Protein AF-A0A829H3F0-F1 (afdb_monomer_lite)

Organism: NCBI:txid1256208

Secondary structure (DSSP, 8-state):
--SEEEES-HHHHHHHHHHHHHTT---EEEEHHHHHTSS--GGG--PPPPPPGGGSS--

Radius of gyration: 17.2 Å; chains: 1; bounding box: 36×32×40 Å

Sequence (59 aa):
GAKVLISADPACLMNISGRFSRRQEKIKIMHIAEVLNHNVDPKRIKFHDPLPVEQEVRL

Foldseek 3Di:
DDQEDEEQDVVVQVVVVVVCVVVVNDHHYYYVVVVVVPDDDCVPDDDDDDDPPVPPPDD

pLDDT: mean 86.66, std 12.57, range [43.03, 96.81]

Structure (mmCIF, N/CA/C/O backbone):
data_AF-A0A829H3F0-F1
#
_entry.id   AF-A0A829H3F0-F1
#
loop_
_atom_site.group_PDB
_atom_site.id
_atom_site.type_symbol
_atom_site.label_atom_id
_atom_site.label_alt_id
_atom_site.label_comp_id
_atom_site.label_asym_id
_atom_site.label_entity_id
_atom_site.label_seq_id
_atom_site.pdbx_PDB_ins_code
_atom_site.Cartn_x
_atom_site.Cartn_y
_atom_site.Cartn_z
_atom_site.occupancy
_atom_site.B_iso_or_equiv
_atom_site.auth_seq_id
_atom_site.auth_comp_id
_atom_site.auth_asym_id
_atom_site.auth_atom_id
_atom_site.pdbx_PDB_model_num
ATOM 1 N N . GLY A 1 1 ? -17.542 -1.358 0.565 1.00 83.25 1 GLY A N 1
ATOM 2 C CA . GLY A 1 1 ? -16.552 -0.265 0.667 1.00 83.25 1 GLY A CA 1
ATOM 3 C C . GLY A 1 1 ? -15.142 -0.818 0.556 1.00 83.25 1 GLY A C 1
ATOM 4 O O . GLY A 1 1 ? -14.961 -2.008 0.802 1.00 83.25 1 GLY A O 1
ATOM 5 N N . ALA A 1 2 ? -14.171 0.016 0.178 1.00 91.44 2 ALA A N 1
ATOM 6 C CA . ALA A 1 2 ? -12.763 -0.374 0.061 1.00 91.44 2 ALA A CA 1
ATOM 7 C C . ALA A 1 2 ? -12.133 -0.710 1.429 1.00 91.44 2 ALA A C 1
ATOM 9 O O . ALA A 1 2 ? -12.586 -0.223 2.463 1.00 91.44 2 ALA A O 1
ATOM 10 N N . LYS A 1 3 ? -11.094 -1.555 1.428 1.00 91.69 3 LYS A N 1
ATOM 11 C CA . LYS A 1 3 ? -10.363 -1.989 2.639 1.00 91.69 3 LYS A CA 1
ATOM 12 C C . LYS A 1 3 ? -8.991 -1.330 2.796 1.00 91.69 3 LYS A C 1
ATOM 14 O O . LYS A 1 3 ? -8.461 -1.277 3.904 1.00 91.69 3 LYS A O 1
ATOM 19 N N . VAL A 1 4 ? -8.432 -0.844 1.690 1.00 93.50 4 VAL A N 1
ATOM 20 C CA 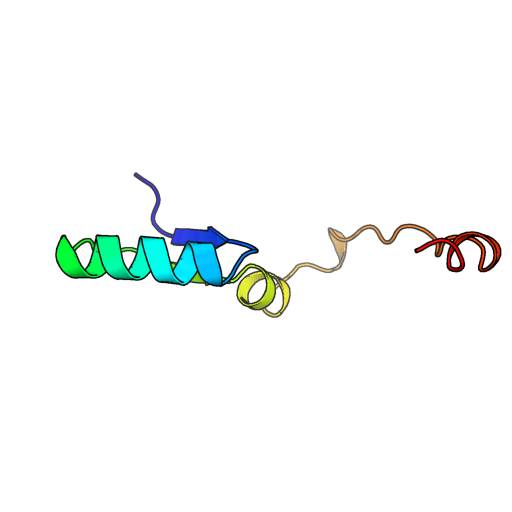. VAL A 1 4 ? -7.117 -0.210 1.617 1.00 93.50 4 VAL A CA 1
ATOM 21 C C . VAL A 1 4 ? -7.232 1.025 0.728 1.00 93.50 4 VAL A C 1
ATOM 23 O O . VAL A 1 4 ? -7.904 0.974 -0.302 1.00 93.50 4 VAL A O 1
ATOM 26 N N . LEU A 1 5 ? -6.588 2.113 1.134 1.00 94.50 5 LEU A N 1
ATOM 27 C CA . LEU A 1 5 ? -6.389 3.319 0.341 1.00 94.50 5 LEU A CA 1
ATOM 28 C C . LEU A 1 5 ? -4.900 3.451 0.013 1.00 94.50 5 LEU A C 1
ATOM 30 O O . LEU A 1 5 ? -4.062 3.377 0.911 1.00 94.50 5 LEU A O 1
ATOM 34 N N . ILE A 1 6 ? -4.588 3.639 -1.269 1.00 95.06 6 ILE A N 1
ATOM 35 C CA . ILE A 1 6 ? -3.219 3.746 -1.784 1.00 95.06 6 ILE A CA 1
ATOM 36 C C . ILE A 1 6 ? -3.083 5.087 -2.509 1.00 95.06 6 ILE A C 1
ATOM 38 O O . ILE A 1 6 ? -3.965 5.447 -3.287 1.00 95.06 6 ILE A O 1
ATOM 42 N N . SER A 1 7 ? -1.993 5.815 -2.265 1.00 95.12 7 SER A N 1
ATOM 43 C CA . SER A 1 7 ? -1.670 7.072 -2.959 1.00 95.12 7 SER A CA 1
ATOM 44 C C . SER A 1 7 ? -0.193 7.123 -3.343 1.00 95.12 7 SER A C 1
ATOM 46 O O . SER A 1 7 ? 0.646 6.519 -2.674 1.00 95.12 7 SER A O 1
ATOM 48 N N . ALA A 1 8 ? 0.111 7.876 -4.399 1.00 96.12 8 ALA A N 1
ATOM 49 C CA . ALA A 1 8 ? 1.469 8.231 -4.811 1.00 96.12 8 ALA A CA 1
ATOM 50 C C . ALA A 1 8 ? 1.933 9.597 -4.270 1.00 96.12 8 ALA A C 1
ATOM 52 O O . ALA A 1 8 ? 3.080 9.975 -4.471 1.00 96.12 8 ALA A O 1
ATOM 53 N N . ASP A 1 9 ? 1.038 10.339 -3.609 1.00 95.75 9 ASP A N 1
ATOM 54 C CA . ASP A 1 9 ? 1.339 11.639 -3.010 1.00 95.75 9 ASP A CA 1
ATOM 55 C C . ASP A 1 9 ? 1.263 11.554 -1.471 1.00 95.75 9 ASP A C 1
ATOM 57 O O . ASP A 1 9 ? 0.173 11.302 -0.927 1.00 95.75 9 ASP A O 1
ATOM 61 N N . PRO A 1 10 ? 2.382 11.771 -0.751 1.00 91.06 10 PRO A N 1
ATOM 62 C CA . PRO A 1 10 ? 2.409 11.762 0.708 1.00 91.06 10 PRO A CA 1
ATOM 63 C C . PRO A 1 10 ? 1.572 12.885 1.342 1.00 91.06 10 PRO A C 1
ATOM 65 O O . PRO A 1 10 ? 1.004 12.672 2.418 1.00 91.06 10 PRO A O 1
ATOM 68 N N . ALA A 1 11 ? 1.412 14.041 0.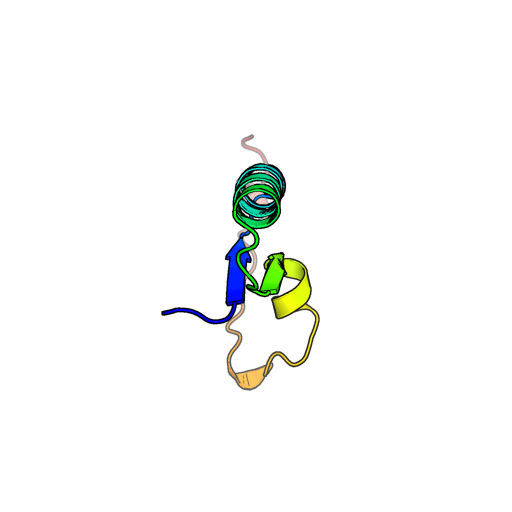687 1.00 94.50 11 ALA A N 1
ATOM 69 C CA . ALA A 1 11 ? 0.567 15.122 1.199 1.00 94.50 11 ALA A CA 1
ATOM 70 C C . ALA A 1 11 ? -0.914 14.700 1.215 1.00 94.50 11 ALA A C 1
ATOM 72 O O . ALA A 1 11 ? -1.623 14.903 2.208 1.00 94.50 11 ALA A O 1
ATOM 73 N N . CYS A 1 12 ? -1.370 14.015 0.159 1.00 92.19 12 CYS A N 1
ATOM 74 C CA . CYS A 1 12 ? -2.701 13.404 0.115 1.00 92.19 12 CYS A CA 1
ATOM 75 C C . CYS A 1 12 ? -2.913 12.385 1.247 1.00 92.19 12 CYS A C 1
ATOM 77 O O . CYS A 1 12 ? -3.961 12.398 1.902 1.00 92.19 12 CYS A O 1
ATOM 79 N N . LEU A 1 13 ? -1.924 11.522 1.509 1.00 94.75 13 LEU A N 1
ATOM 80 C CA . LEU A 1 13 ? -2.005 10.526 2.583 1.00 94.75 13 LEU A CA 1
ATOM 81 C C . LEU A 1 13 ? -2.157 11.182 3.956 1.00 94.75 13 LEU A C 1
ATOM 83 O O . LEU A 1 13 ? -2.995 10.746 4.747 1.00 94.75 13 LEU A O 1
ATOM 87 N N . MET A 1 14 ? -1.403 12.246 4.237 1.00 93.31 14 MET A N 1
ATOM 88 C CA . MET A 1 14 ? -1.474 12.968 5.510 1.00 93.31 14 MET A CA 1
ATOM 89 C C . MET A 1 14 ? -2.860 13.590 5.738 1.00 93.31 14 MET A C 1
ATOM 91 O O . MET A 1 14 ? -3.453 13.439 6.809 1.00 93.31 14 MET A O 1
ATOM 95 N N . ASN A 1 15 ? -3.426 14.219 4.706 1.00 94.75 15 ASN A N 1
ATOM 96 C CA . ASN A 1 15 ? -4.745 14.845 4.791 1.00 94.75 15 ASN A CA 1
ATOM 97 C C . ASN A 1 15 ? -5.862 13.819 5.039 1.00 94.75 15 ASN A C 1
ATOM 99 O O . ASN A 1 15 ? -6.723 14.013 5.908 1.00 94.75 15 ASN A O 1
ATOM 103 N N . ILE A 1 16 ? -5.847 12.708 4.298 1.00 94.62 16 ILE A N 1
ATOM 104 C CA . ILE A 1 16 ? -6.881 11.672 4.393 1.00 94.62 16 ILE A CA 1
ATOM 105 C C . ILE A 1 16 ? -6.739 10.865 5.687 1.00 94.62 16 ILE A C 1
ATOM 107 O O . ILE A 1 16 ? -7.739 10.643 6.372 1.00 94.62 16 ILE A O 1
ATOM 111 N N . SER A 1 17 ? -5.518 10.483 6.069 1.00 92.62 17 SER A N 1
ATOM 112 C CA . SER A 1 17 ? -5.263 9.765 7.327 1.00 92.62 17 SER A CA 1
ATOM 113 C C . SER A 1 17 ? -5.703 10.577 8.543 1.00 92.62 17 SER A C 1
ATOM 115 O O . SER A 1 17 ? -6.398 10.049 9.413 1.00 92.62 17 SER A O 1
ATOM 117 N N . GLY A 1 18 ? -5.420 11.883 8.561 1.00 94.44 18 GLY A N 1
ATOM 118 C CA . GLY A 1 18 ? -5.915 12.786 9.595 1.00 94.44 18 GLY A CA 1
ATOM 119 C C . GLY A 1 18 ? -7.445 12.844 9.637 1.00 94.44 18 GLY A C 1
ATOM 120 O O . GLY A 1 18 ? -8.039 12.792 10.716 1.00 94.44 18 GLY A O 1
ATOM 121 N N . ARG A 1 19 ? -8.109 12.910 8.474 1.00 95.38 19 ARG A N 1
ATOM 122 C CA . ARG A 1 19 ? -9.581 12.889 8.393 1.00 95.38 19 ARG A CA 1
ATOM 123 C C . ARG A 1 19 ? -10.163 11.590 8.950 1.00 95.38 19 ARG A C 1
ATOM 125 O O . ARG A 1 19 ? -11.109 11.654 9.731 1.00 95.38 19 ARG A O 1
ATOM 132 N N . PHE A 1 20 ? -9.626 10.440 8.558 1.00 95.06 20 PHE A N 1
ATOM 133 C CA . PHE A 1 20 ? -10.127 9.135 8.998 1.00 95.06 20 PHE A CA 1
ATOM 134 C C . PHE A 1 20 ? -9.884 8.899 10.484 1.00 95.06 20 PHE A C 1
ATOM 136 O O . PHE A 1 20 ? -10.789 8.426 11.167 1.00 95.06 20 PHE A O 1
ATOM 143 N N . SER A 1 21 ? -8.733 9.335 11.001 1.00 94.06 21 SER A N 1
ATOM 144 C CA . SER A 1 21 ? -8.439 9.322 12.436 1.00 94.06 21 SER A CA 1
ATOM 145 C C . SER A 1 21 ? -9.490 10.104 13.236 1.00 94.06 21 SER A C 1
ATOM 147 O O . SER A 1 21 ? -10.103 9.558 14.153 1.00 94.06 21 SER A O 1
ATOM 149 N N . ARG A 1 22 ? -9.818 11.339 12.817 1.00 96.81 22 ARG A N 1
ATOM 150 C CA . ARG A 1 22 ? -10.865 12.159 13.464 1.00 96.81 22 ARG A CA 1
ATOM 151 C C . ARG A 1 22 ? -12.266 11.548 13.387 1.00 96.81 22 ARG A C 1
ATOM 153 O O . ARG A 1 22 ? -13.084 11.809 14.261 1.00 96.81 22 ARG A O 1
ATOM 160 N N . ARG A 1 23 ? -12.555 10.757 12.350 1.00 96.19 23 ARG A N 1
ATOM 161 C CA . ARG A 1 23 ? -13.845 10.066 12.162 1.00 96.19 23 ARG A CA 1
ATOM 162 C C . ARG A 1 23 ? -13.868 8.649 12.742 1.00 96.19 23 ARG A C 1
ATOM 164 O O . ARG A 1 23 ? -14.879 7.971 12.600 1.00 96.19 23 ARG A O 1
ATOM 171 N N . GLN A 1 24 ? -12.774 8.203 13.366 1.00 94.94 24 GLN A N 1
ATOM 172 C CA . GLN A 1 24 ? -12.589 6.837 13.867 1.00 94.94 24 GLN A CA 1
ATOM 173 C C . GLN A 1 24 ? -12.832 5.749 12.799 1.00 94.94 24 GLN A C 1
ATOM 175 O O . GLN A 1 24 ? -13.218 4.619 13.106 1.00 94.94 24 GLN A O 1
ATOM 180 N N . GLU A 1 25 ? -12.583 6.076 11.529 1.00 93.88 25 GLU A N 1
ATOM 181 C CA . GLU A 1 25 ? -12.724 5.143 10.413 1.00 93.88 25 GLU A CA 1
ATOM 182 C C . GLU A 1 25 ? -11.499 4.223 10.343 1.00 93.88 25 GLU A C 1
ATOM 184 O O . GLU A 1 25 ? -10.361 4.676 10.213 1.00 93.88 25 GLU A O 1
ATOM 189 N N . LYS A 1 26 ? -11.726 2.908 10.410 1.00 90.25 26 LYS A N 1
ATOM 190 C CA . LYS A 1 26 ? -10.657 1.904 10.338 1.00 90.25 26 LYS A CA 1
ATOM 191 C C . LYS A 1 26 ? -10.455 1.439 8.897 1.00 90.25 26 LYS A C 1
ATOM 193 O O . LYS A 1 26 ? -11.163 0.554 8.420 1.00 90.25 26 LYS A O 1
ATOM 198 N N . ILE A 1 27 ? -9.467 2.015 8.220 1.00 93.81 27 ILE A N 1
ATOM 199 C CA . ILE A 1 27 ? -9.020 1.611 6.880 1.00 93.81 27 ILE A CA 1
ATOM 200 C C . ILE A 1 27 ? -7.494 1.649 6.811 1.00 93.81 27 ILE A C 1
ATOM 202 O O . ILE A 1 27 ? -6.857 2.505 7.424 1.00 93.81 27 ILE A O 1
ATOM 206 N N . LYS A 1 28 ? -6.901 0.703 6.080 1.00 93.25 28 LYS A N 1
ATOM 207 C CA . LYS A 1 28 ? -5.451 0.655 5.891 1.00 93.25 28 LYS A CA 1
ATOM 208 C C . LYS A 1 28 ? -5.034 1.703 4.862 1.00 93.25 28 LYS A C 1
ATOM 210 O O . LYS A 1 28 ? -5.603 1.748 3.775 1.00 93.25 28 LYS A O 1
ATOM 215 N N . ILE A 1 29 ? -4.040 2.514 5.193 1.00 93.75 29 ILE A N 1
ATOM 216 C CA . ILE A 1 29 ? -3.492 3.550 4.315 1.00 93.75 29 ILE A CA 1
ATOM 217 C C . ILE A 1 29 ? -2.046 3.173 3.991 1.00 93.75 29 ILE A C 1
ATOM 219 O O . ILE A 1 29 ? -1.310 2.806 4.903 1.00 93.75 29 ILE A O 1
ATOM 223 N N . MET A 1 30 ? -1.670 3.215 2.712 1.00 94.56 30 MET A N 1
ATOM 224 C CA . MET A 1 30 ? -0.331 2.852 2.230 1.00 94.56 30 MET A CA 1
ATOM 225 C C . MET A 1 30 ? 0.137 3.811 1.131 1.00 94.56 30 MET A C 1
ATOM 227 O O . MET A 1 30 ? -0.680 4.332 0.363 1.00 94.56 30 MET A O 1
ATOM 231 N N . HIS A 1 31 ? 1.449 4.008 1.011 1.00 94.44 31 HIS A N 1
ATOM 232 C CA . HIS A 1 31 ? 2.032 4.665 -0.163 1.00 94.44 31 HIS A CA 1
ATOM 233 C C . HIS A 1 31 ? 2.241 3.655 -1.301 1.00 94.44 31 HIS A C 1
ATOM 235 O O . HIS A 1 31 ? 2.533 2.486 -1.052 1.00 94.44 31 HIS A O 1
ATOM 241 N N . ILE A 1 32 ? 2.136 4.083 -2.564 1.00 94.31 32 ILE A N 1
ATOM 242 C CA . ILE A 1 32 ? 2.305 3.181 -3.719 1.00 94.31 32 ILE A CA 1
ATOM 243 C C . ILE A 1 32 ? 3.681 2.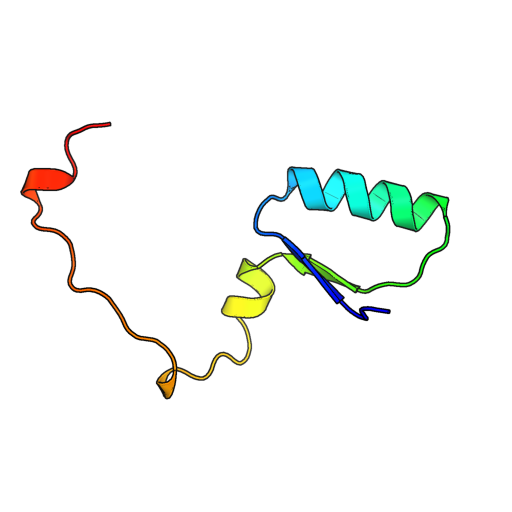502 -3.732 1.00 94.31 32 ILE A C 1
ATOM 245 O O . ILE A 1 32 ? 3.781 1.331 -4.081 1.00 94.31 32 ILE A O 1
ATOM 249 N N . ALA A 1 33 ? 4.729 3.193 -3.275 1.00 92.44 33 ALA A N 1
ATOM 250 C CA . ALA A 1 33 ? 6.069 2.615 -3.165 1.00 92.44 33 ALA A CA 1
ATOM 251 C C . ALA A 1 33 ? 6.106 1.412 -2.205 1.00 92.44 33 ALA A C 1
ATOM 253 O O . ALA A 1 33 ? 6.761 0.419 -2.497 1.00 92.44 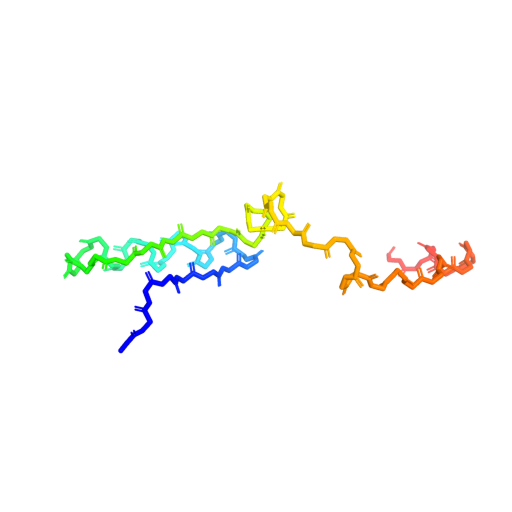33 ALA A O 1
ATOM 254 N N . GLU A 1 34 ? 5.356 1.447 -1.098 1.00 90.25 34 GLU A N 1
ATOM 255 C CA . GLU A 1 34 ? 5.266 0.308 -0.173 1.00 90.25 34 GLU A CA 1
ATOM 256 C C . GLU A 1 34 ? 4.638 -0.909 -0.853 1.00 90.25 34 GLU A C 1
ATOM 258 O O . GLU A 1 34 ? 5.044 -2.038 -0.592 1.00 90.25 34 GLU A O 1
ATOM 263 N N . VAL A 1 35 ? 3.663 -0.681 -1.736 1.00 90.81 35 VAL A N 1
ATOM 264 C CA . VAL A 1 35 ? 2.993 -1.739 -2.499 1.00 90.81 35 VAL A CA 1
ATOM 265 C C . VAL A 1 35 ? 3.926 -2.307 -3.563 1.00 90.81 35 VAL A C 1
ATOM 267 O O . VAL A 1 35 ? 4.029 -3.520 -3.695 1.00 90.81 35 VAL A O 1
ATOM 270 N N . LEU A 1 36 ? 4.628 -1.449 -4.302 1.00 90.75 36 LEU A N 1
ATOM 271 C CA . LEU A 1 36 ? 5.518 -1.878 -5.381 1.00 90.75 36 LEU A CA 1
ATOM 272 C C . LEU A 1 36 ? 6.801 -2.552 -4.872 1.00 90.75 36 LEU A C 1
ATOM 274 O O . LEU A 1 36 ? 7.370 -3.387 -5.568 1.00 90.75 36 LEU A O 1
ATOM 278 N N . ASN A 1 37 ? 7.233 -2.242 -3.649 1.00 89.19 37 ASN A N 1
ATOM 279 C CA . ASN A 1 37 ? 8.422 -2.848 -3.048 1.00 89.19 37 ASN A CA 1
ATOM 280 C C . ASN A 1 37 ? 8.169 -4.243 -2.447 1.00 89.19 37 ASN A C 1
ATOM 282 O O . ASN A 1 37 ? 9.126 -4.924 -2.087 1.00 89.19 37 ASN A O 1
ATOM 286 N N . HIS A 1 38 ? 6.913 -4.691 -2.332 1.00 86.31 38 HIS A N 1
ATOM 287 C CA . HIS A 1 38 ? 6.576 -5.976 -1.716 1.00 86.31 38 HIS A CA 1
ATOM 288 C C . HIS A 1 38 ? 5.703 -6.835 -2.636 1.00 86.31 38 HIS A C 1
ATOM 290 O O . HIS A 1 38 ? 4.621 -6.426 -3.044 1.00 86.31 38 HIS A O 1
ATOM 296 N N . ASN A 1 39 ? 6.123 -8.081 -2.875 1.00 80.69 39 ASN A N 1
ATOM 297 C CA . ASN A 1 39 ? 5.303 -9.121 -3.513 1.00 80.69 39 ASN A CA 1
ATOM 298 C C . ASN A 1 39 ? 4.739 -8.751 -4.905 1.00 80.69 39 ASN A C 1
ATOM 300 O O . ASN A 1 39 ? 3.629 -9.150 -5.264 1.00 80.69 39 ASN A O 1
ATOM 304 N N . VAL A 1 40 ? 5.496 -7.986 -5.696 1.00 88.12 40 VAL A N 1
ATOM 305 C CA . VAL A 1 40 ? 5.170 -7.738 -7.105 1.00 88.12 40 VAL A CA 1
ATOM 306 C C . VAL A 1 40 ? 5.618 -8.931 -7.940 1.00 88.12 40 VAL A C 1
ATOM 308 O O . VAL A 1 40 ? 6.751 -9.379 -7.810 1.00 88.12 40 VAL A O 1
ATOM 311 N N . ASP A 1 41 ? 4.739 -9.430 -8.813 1.00 90.88 41 ASP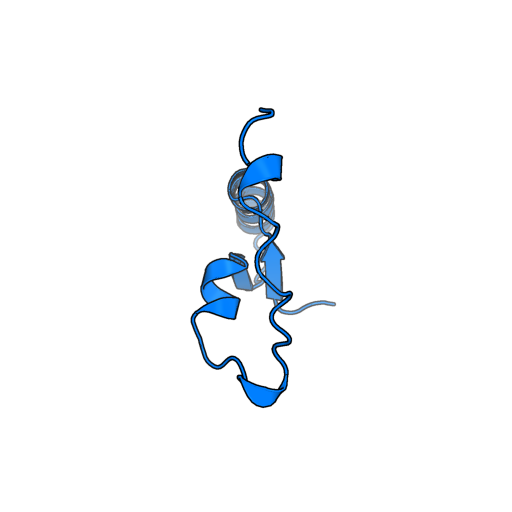 A N 1
ATOM 312 C CA . ASP A 1 41 ? 5.080 -10.453 -9.805 1.00 90.88 41 ASP A CA 1
ATOM 313 C C . ASP A 1 41 ? 5.843 -9.810 -10.978 1.00 90.88 41 ASP A C 1
ATOM 315 O O . ASP A 1 41 ? 5.226 -9.094 -11.782 1.00 90.88 41 ASP A O 1
ATOM 319 N N . PRO A 1 42 ? 7.156 -10.070 -11.134 1.00 87.25 42 PRO A N 1
ATOM 320 C CA . PRO A 1 42 ? 7.950 -9.456 -12.193 1.00 87.25 42 PRO A CA 1
ATOM 321 C C . PRO A 1 42 ? 7.475 -9.850 -13.591 1.00 87.25 42 PRO A C 1
ATOM 323 O O . PRO A 1 42 ? 7.670 -9.092 -14.537 1.00 87.25 42 PRO A O 1
ATOM 326 N N . LYS A 1 43 ? 6.784 -10.991 -13.740 1.00 92.31 43 LYS A N 1
ATOM 327 C CA . LYS A 1 43 ? 6.237 -11.438 -15.033 1.00 92.31 43 LYS A CA 1
ATOM 328 C C . LYS A 1 43 ? 5.159 -10.497 -15.573 1.00 92.31 43 LYS A C 1
ATOM 330 O O . LYS A 1 43 ? 4.808 -10.580 -16.748 1.00 92.31 43 LYS A O 1
ATOM 335 N N . ARG A 1 44 ? 4.612 -9.619 -14.727 1.00 89.19 44 ARG A N 1
ATOM 336 C CA . ARG A 1 44 ? 3.585 -8.631 -15.091 1.00 89.19 44 ARG A CA 1
ATOM 337 C C . ARG A 1 44 ? 4.161 -7.243 -15.371 1.00 89.19 44 ARG A C 1
ATOM 339 O O . ARG A 1 44 ? 3.397 -6.349 -15.727 1.00 89.19 44 ARG A O 1
ATOM 346 N N . ILE A 1 45 ? 5.470 -7.056 -15.213 1.00 88.50 45 ILE A N 1
ATOM 347 C CA . ILE A 1 45 ? 6.148 -5.785 -15.465 1.00 88.50 45 ILE A CA 1
ATOM 348 C C . ILE A 1 45 ? 6.621 -5.766 -16.918 1.00 88.50 45 ILE A C 1
ATOM 350 O O . ILE A 1 45 ? 7.285 -6.691 -17.381 1.00 88.50 45 ILE A O 1
ATOM 354 N N . LYS A 1 46 ? 6.286 -4.696 -17.641 1.00 89.25 46 LYS A N 1
ATOM 355 C CA . LYS A 1 46 ? 6.872 -4.389 -18.947 1.00 89.25 46 LYS A CA 1
ATOM 356 C C . LYS A 1 46 ? 7.718 -3.139 -18.790 1.00 89.25 46 LYS A C 1
ATOM 358 O O . LYS A 1 46 ? 7.179 -2.076 -18.493 1.00 89.25 46 LYS A O 1
ATOM 363 N N . PHE A 1 47 ? 9.024 -3.284 -18.961 1.00 83.94 47 PHE A N 1
ATOM 364 C CA . PHE A 1 47 ? 9.921 -2.141 -19.031 1.00 83.94 47 PHE A CA 1
ATOM 365 C C . PHE A 1 47 ? 9.807 -1.532 -20.427 1.00 83.94 47 PHE A C 1
ATOM 367 O O . PHE A 1 47 ? 9.791 -2.262 -21.418 1.00 83.94 47 PHE A O 1
ATOM 374 N N . HIS A 1 48 ? 9.660 -0.212 -20.492 1.00 83.06 48 HIS A N 1
ATOM 375 C CA . HIS A 1 48 ? 9.856 0.514 -21.739 1.00 83.06 48 HIS A CA 1
ATOM 376 C C . HIS A 1 48 ? 11.363 0.650 -21.964 1.00 83.06 48 HIS A C 1
ATOM 378 O O . HIS A 1 48 ? 12.112 0.808 -20.996 1.00 83.06 48 HIS A O 1
ATOM 384 N N . ASP A 1 49 ? 11.797 0.601 -23.220 1.00 84.31 49 ASP A N 1
ATOM 385 C CA . ASP A 1 49 ? 13.187 0.879 -23.569 1.00 84.31 49 ASP A CA 1
ATOM 386 C C . ASP A 1 49 ? 13.589 2.273 -23.053 1.00 84.31 49 ASP A C 1
ATOM 388 O O . ASP A 1 49 ? 12.764 3.195 -23.079 1.00 84.31 49 ASP A O 1
ATOM 392 N N . PRO A 1 50 ? 14.817 2.462 -22.547 1.00 75.62 50 PRO A N 1
ATOM 393 C CA . PRO A 1 50 ? 15.262 3.784 -22.129 1.00 75.62 50 PRO A CA 1
ATOM 394 C C . PRO A 1 50 ? 15.116 4.771 -23.293 1.00 75.62 50 PRO A C 1
ATOM 396 O O . PRO A 1 50 ? 15.420 4.440 -24.442 1.00 75.62 50 PRO A O 1
ATOM 399 N N . LEU A 1 51 ? 14.622 5.978 -22.999 1.00 74.44 51 LEU A N 1
ATOM 400 C CA . LEU A 1 51 ? 14.578 7.041 -23.998 1.00 74.44 51 LEU A CA 1
ATOM 401 C C . LEU A 1 51 ? 16.009 7.329 -24.484 1.00 74.44 51 LEU A C 1
ATOM 403 O O . LEU A 1 51 ? 16.951 7.229 -23.692 1.00 74.44 51 LEU A O 1
ATOM 407 N N . PRO A 1 52 ? 16.199 7.691 -25.764 1.00 72.38 52 PRO A N 1
ATOM 408 C CA . PRO A 1 52 ? 17.493 8.154 -26.241 1.00 72.38 52 PRO A CA 1
ATOM 409 C C . PRO A 1 52 ? 17.980 9.310 -25.362 1.00 72.38 52 PRO A C 1
ATOM 411 O O . PRO A 1 52 ? 17.223 10.244 -25.092 1.00 72.38 52 PRO A O 1
ATOM 414 N N . VAL A 1 53 ? 19.249 9.252 -24.948 1.00 67.62 53 VAL A N 1
ATOM 415 C CA . VAL A 1 53 ? 19.923 10.212 -24.043 1.00 67.62 53 VAL A CA 1
ATOM 416 C C . VAL A 1 53 ? 19.737 11.679 -24.480 1.00 67.62 53 VAL A C 1
ATOM 418 O O . VAL A 1 53 ? 19.764 12.598 -23.66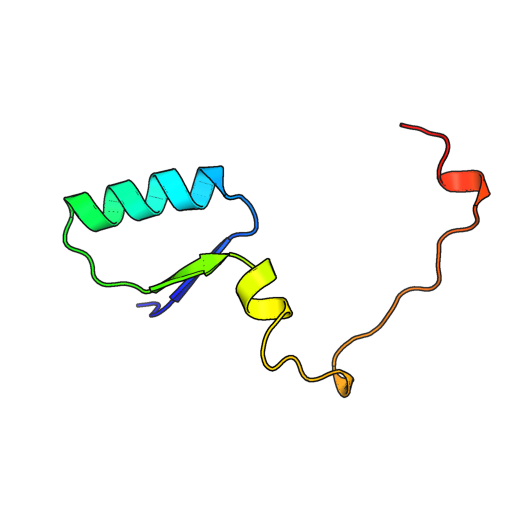8 1.00 67.62 53 VAL A O 1
ATOM 421 N N . GLU A 1 54 ? 19.465 11.908 -25.763 1.00 61.47 54 GLU A N 1
ATOM 422 C CA . GLU A 1 54 ? 19.185 13.212 -26.370 1.00 61.47 54 GLU A CA 1
ATOM 423 C C . GLU A 1 54 ? 17.925 13.914 -25.818 1.00 61.47 54 GLU A C 1
ATOM 425 O O . GLU A 1 54 ? 17.794 15.129 -25.968 1.00 61.47 54 GLU A O 1
ATOM 430 N N . GLN A 1 55 ? 17.006 13.192 -25.165 1.00 60.53 55 GLN A N 1
ATOM 431 C CA . GLN A 1 55 ? 15.753 13.748 -24.630 1.00 60.53 55 GLN A CA 1
ATOM 432 C C . GLN A 1 55 ? 15.788 14.085 -23.128 1.00 60.53 55 GLN A C 1
ATOM 434 O O . GLN A 1 55 ? 14.833 14.682 -22.632 1.00 60.53 55 GLN A O 1
ATOM 439 N N . GLU A 1 56 ? 16.865 13.768 -22.397 1.00 55.91 56 GLU A N 1
ATOM 440 C CA . GLU A 1 56 ? 16.966 14.060 -20.952 1.00 55.91 56 GLU A CA 1
ATOM 441 C C . GLU A 1 56 ? 17.334 15.522 -20.633 1.00 55.91 56 GLU A C 1
ATOM 443 O O . GLU A 1 56 ? 17.172 15.962 -19.496 1.00 55.91 56 GLU A O 1
ATOM 448 N N . VAL A 1 57 ? 17.760 16.321 -21.622 1.00 53.44 57 VAL A N 1
ATOM 449 C CA . VAL A 1 57 ? 18.144 17.735 -21.429 1.00 53.44 57 VAL A CA 1
ATOM 450 C C . VAL A 1 57 ? 17.054 18.677 -21.943 1.00 53.44 57 VAL A C 1
ATOM 452 O O . VAL A 1 57 ? 17.248 19.454 -22.879 1.00 53.44 57 VAL A O 1
ATOM 455 N N . ARG A 1 58 ? 15.865 18.601 -21.345 1.00 51.81 58 ARG A N 1
ATOM 456 C CA . ARG A 1 58 ? 14.866 19.679 -21.429 1.00 51.81 58 ARG A CA 1
ATOM 457 C C . ARG A 1 58 ? 13.904 19.624 -20.243 1.00 51.81 58 ARG A C 1
ATOM 459 O O . ARG A 1 58 ? 12.720 19.332 -20.389 1.00 51.81 58 ARG A O 1
ATOM 466 N N . LEU A 1 59 ? 14.446 19.928 -19.070 1.00 43.03 59 LEU A N 1
ATOM 467 C CA . LEU A 1 59 ? 13.708 20.472 -17.932 1.00 43.03 59 LEU A CA 1
ATOM 468 C C . LEU A 1 59 ? 14.416 21.743 -17.469 1.00 43.03 59 LEU A C 1
ATOM 470 O O . LEU A 1 59 ? 15.667 21.719 -17.427 1.00 43.03 59 LEU A O 1
#